Protein AF-A0A968T5T6-F1 (afdb_monomer_lite)

Radius of gyration: 14.4 Å; chains: 1; bounding box: 29×29×42 Å

pLDDT: mean 88.71, std 15.67, range [46.62, 98.62]

Structure (mmCIF, N/CA/C/O backbone):
data_AF-A0A968T5T6-F1
#
_entry.id   AF-A0A968T5T6-F1
#
loop_
_atom_site.group_PDB
_atom_site.id
_atom_site.type_symbol
_atom_site.label_atom_id
_atom_site.label_alt_id
_atom_site.label_comp_id
_atom_site.label_asym_id
_atom_site.label_entity_id
_atom_site.label_seq_id
_atom_site.pdbx_PDB_ins_code
_atom_site.Cartn_x
_atom_site.Cartn_y
_atom_site.Cartn_z
_atom_site.occupancy
_atom_site.B_iso_or_equiv
_atom_site.auth_seq_id
_atom_site.auth_comp_id
_atom_site.auth_asym_id
_atom_site.auth_atom_id
_atom_site.pdbx_PDB_model_num
ATOM 1 N N . MET A 1 1 ? -10.673 1.094 -5.732 1.00 67.94 1 MET A N 1
ATOM 2 C CA . MET A 1 1 ? -11.936 1.314 -4.990 1.00 67.94 1 MET A CA 1
ATOM 3 C C . MET A 1 1 ? -11.891 0.715 -3.588 1.00 67.94 1 MET A C 1
ATOM 5 O O . MET A 1 1 ? -12.323 1.384 -2.659 1.00 67.94 1 MET A O 1
ATOM 9 N N . ASP A 1 2 ? -11.310 -0.474 -3.408 1.00 92.75 2 ASP A N 1
ATOM 10 C CA . ASP A 1 2 ? -11.317 -1.199 -2.123 1.00 92.75 2 ASP A CA 1
ATOM 11 C C . ASP A 1 2 ? -10.715 -0.436 -0.938 1.00 92.75 2 ASP A C 1
ATOM 13 O O . ASP A 1 2 ? -11.222 -0.549 0.172 1.00 92.75 2 ASP A O 1
ATOM 17 N N . TYR A 1 3 ? -9.711 0.419 -1.167 1.00 96.25 3 TYR A N 1
ATOM 18 C CA . TYR A 1 3 ? -9.144 1.261 -0.109 1.00 96.25 3 TYR A CA 1
ATOM 19 C C . TYR A 1 3 ? -10.212 2.113 0.592 1.00 96.25 3 TYR A C 1
ATOM 21 O O . TYR A 1 3 ? -10.342 2.088 1.813 1.00 96.25 3 TYR A O 1
ATOM 29 N N . TYR A 1 4 ? -11.032 2.825 -0.184 1.00 96.12 4 TYR A N 1
ATOM 30 C CA . TYR A 1 4 ? -12.090 3.666 0.372 1.00 96.12 4 TYR A CA 1
ATOM 31 C C . TYR A 1 4 ? -13.228 2.838 0.967 1.00 96.12 4 TYR A C 1
ATOM 33 O O . TYR A 1 4 ? -13.823 3.265 1.950 1.00 96.12 4 TYR A O 1
ATOM 41 N N . LEU A 1 5 ? -13.494 1.639 0.437 1.00 97.25 5 LEU A N 1
ATOM 42 C CA . LEU A 1 5 ? -14.452 0.715 1.045 1.00 97.25 5 LEU A CA 1
ATOM 43 C C . LEU A 1 5 ? -13.992 0.272 2.443 1.00 97.25 5 LEU A C 1
ATOM 45 O O . LEU A 1 5 ? -14.801 0.274 3.370 1.00 97.25 5 LEU A O 1
ATOM 49 N N . GLY A 1 6 ? -12.705 -0.050 2.609 1.00 97.88 6 GLY A N 1
ATOM 50 C CA . GLY A 1 6 ? -12.106 -0.335 3.915 1.00 97.88 6 GLY A CA 1
ATOM 51 C C . GLY A 1 6 ? -12.287 0.840 4.878 1.00 97.88 6 GLY A C 1
ATOM 52 O O . GLY A 1 6 ? -12.870 0.674 5.946 1.00 97.88 6 GLY A O 1
ATOM 53 N N . LEU A 1 7 ? -11.941 2.056 4.439 1.00 97.31 7 LEU A N 1
ATOM 54 C CA . LEU A 1 7 ? -12.137 3.281 5.230 1.00 97.31 7 LEU A CA 1
ATOM 55 C C . LEU A 1 7 ? -13.608 3.538 5.599 1.00 97.31 7 LEU A C 1
ATOM 57 O O . LEU A 1 7 ? -13.897 4.032 6.689 1.00 97.31 7 LEU A O 1
ATOM 61 N N . CYS A 1 8 ? -14.557 3.212 4.717 1.00 98.06 8 CYS A N 1
ATOM 62 C CA . CYS A 1 8 ? -15.983 3.292 5.028 1.00 98.06 8 CYS A CA 1
ATOM 63 C C . CYS A 1 8 ? -16.357 2.328 6.159 1.00 98.06 8 CYS A C 1
ATOM 65 O O . CYS A 1 8 ? -17.041 2.738 7.095 1.00 98.06 8 CYS A O 1
ATOM 67 N N . TYR A 1 9 ? -15.895 1.076 6.112 1.00 98.25 9 TYR A N 1
ATOM 68 C CA . TYR A 1 9 ? -16.137 0.121 7.195 1.00 98.25 9 TYR A CA 1
ATOM 69 C C . TYR A 1 9 ? -15.454 0.529 8.502 1.00 98.25 9 TYR A C 1
ATOM 71 O O . TYR A 1 9 ? -16.077 0.395 9.555 1.00 98.25 9 TYR A O 1
ATOM 79 N N . GLU A 1 10 ? -14.246 1.094 8.445 1.00 97.31 10 GLU A N 1
ATOM 80 C CA . GLU A 1 10 ? -13.567 1.660 9.616 1.00 97.31 10 GLU A CA 1
ATOM 81 C C . GLU A 1 10 ? -14.397 2.791 10.241 1.00 97.31 10 GLU A C 1
ATOM 83 O O . GLU A 1 10 ? -14.672 2.768 11.441 1.00 97.31 10 GLU A O 1
ATOM 88 N N . LYS A 1 11 ? -14.894 3.732 9.423 1.00 97.62 11 LYS A N 1
ATOM 89 C CA . LYS A 1 11 ? -15.783 4.819 9.874 1.00 97.62 11 LYS A CA 1
ATOM 90 C C . LYS A 1 11 ? -17.094 4.323 10.481 1.00 97.62 11 LYS A C 1
ATOM 92 O O . LYS A 1 11 ? -17.631 4.979 11.368 1.00 97.62 11 LYS A O 1
ATOM 97 N N . LEU A 1 12 ? -17.611 3.191 10.011 1.00 97.94 12 LEU A N 1
ATOM 98 C CA . LEU A 1 12 ? -18.807 2.545 10.561 1.00 97.94 12 LEU A CA 1
ATOM 99 C C . LEU A 1 12 ? -18.509 1.711 11.822 1.00 97.94 12 LEU A C 1
ATOM 101 O O . LEU A 1 12 ? -19.407 1.047 12.336 1.00 97.94 12 LEU A O 1
ATOM 105 N N . GLY A 1 13 ? -17.263 1.705 12.309 1.00 97.38 13 GLY A N 1
ATOM 106 C CA . GLY A 1 13 ? -16.833 0.923 13.470 1.00 97.38 13 GLY A CA 1
ATOM 107 C C . GLY A 1 13 ? -16.675 -0.574 13.190 1.00 97.38 13 GLY A C 1
ATOM 108 O O . GLY A 1 13 ? -16.416 -1.349 14.109 1.00 97.38 13 GLY A O 1
ATOM 109 N N . ASN A 1 14 ? -16.801 -1.009 11.933 1.00 97.88 14 ASN A N 1
ATOM 110 C CA . ASN A 1 14 ? -16.631 -2.405 11.543 1.00 97.88 14 ASN A CA 1
ATOM 111 C C . ASN A 1 14 ? -15.167 -2.700 11.199 1.00 97.88 14 ASN A C 1
ATOM 113 O O . ASN A 1 14 ? -14.798 -2.911 10.039 1.00 97.88 14 ASN A O 1
ATOM 117 N N . ILE A 1 15 ? -14.333 -2.708 12.238 1.00 97.25 15 ILE A N 1
ATOM 118 C CA . ILE A 1 15 ? -12.882 -2.862 12.104 1.00 97.25 15 ILE A CA 1
ATOM 119 C C . ILE A 1 15 ? -12.520 -4.210 11.468 1.00 97.25 15 ILE A C 1
ATOM 121 O O . ILE A 1 15 ? -11.687 -4.244 10.572 1.00 97.25 15 ILE A O 1
ATOM 125 N N . GLN A 1 16 ? -13.210 -5.307 11.812 1.00 97.88 16 GLN A N 1
ATOM 126 C CA . GLN A 1 16 ? -12.900 -6.618 11.222 1.00 97.88 16 GLN A CA 1
ATOM 127 C C . GLN A 1 16 ? -13.106 -6.651 9.701 1.00 97.88 16 GLN A C 1
ATOM 129 O O . GLN A 1 16 ? -12.277 -7.208 8.983 1.00 97.88 16 GLN A O 1
ATOM 134 N N . LYS A 1 17 ? -14.194 -6.056 9.186 1.00 97.81 17 LYS A N 1
ATOM 135 C CA . LYS A 1 17 ? -14.410 -5.979 7.730 1.00 97.81 17 LYS A CA 1
ATOM 136 C C . LYS A 1 17 ? -13.409 -5.048 7.059 1.00 97.81 17 LYS A C 1
ATOM 138 O O . LYS A 1 17 ? -12.931 -5.375 5.976 1.00 97.81 17 LYS A O 1
ATOM 143 N N . SER A 1 18 ? -13.091 -3.923 7.696 1.00 98.44 18 SER A N 1
ATOM 144 C CA . SER A 1 18 ? -12.061 -2.998 7.219 1.00 98.44 18 SER A CA 1
ATOM 145 C C . SER A 1 18 ? -10.713 -3.707 7.058 1.00 98.44 18 SER A C 1
ATOM 147 O O . SER A 1 18 ? -10.141 -3.724 5.967 1.00 98.44 18 SER A O 1
ATOM 149 N N . ASP A 1 19 ? -10.259 -4.393 8.107 1.00 98.44 19 ASP A N 1
ATOM 150 C CA . ASP A 1 19 ? -8.988 -5.114 8.103 1.00 98.44 19 ASP A CA 1
ATOM 151 C C . ASP A 1 19 ? -8.981 -6.243 7.073 1.00 98.44 19 ASP A C 1
ATOM 153 O O . ASP A 1 19 ? -7.978 -6.453 6.389 1.00 98.44 19 ASP A O 1
ATOM 157 N N . ALA A 1 20 ? -10.096 -6.960 6.913 1.00 98.44 20 ALA A N 1
ATOM 158 C CA . ALA A 1 20 ? -10.222 -7.998 5.893 1.00 98.44 20 ALA A CA 1
ATOM 159 C C . ALA A 1 20 ? -10.049 -7.432 4.473 1.00 98.44 20 ALA A C 1
ATOM 161 O O . ALA A 1 20 ? -9.359 -8.038 3.652 1.00 98.44 20 ALA A O 1
ATOM 162 N N . ILE A 1 21 ? -10.620 -6.257 4.191 1.00 98.44 21 ILE A N 1
ATOM 163 C CA . ILE A 1 21 ? -10.474 -5.579 2.897 1.00 98.44 21 ILE A CA 1
ATOM 164 C C . ILE A 1 21 ? -9.020 -5.170 2.665 1.00 98.44 21 ILE A C 1
ATOM 166 O O . ILE A 1 21 ? -8.456 -5.473 1.612 1.00 98.44 21 ILE A O 1
ATOM 170 N N . PHE A 1 22 ? -8.383 -4.532 3.645 1.00 98.56 22 PHE A N 1
A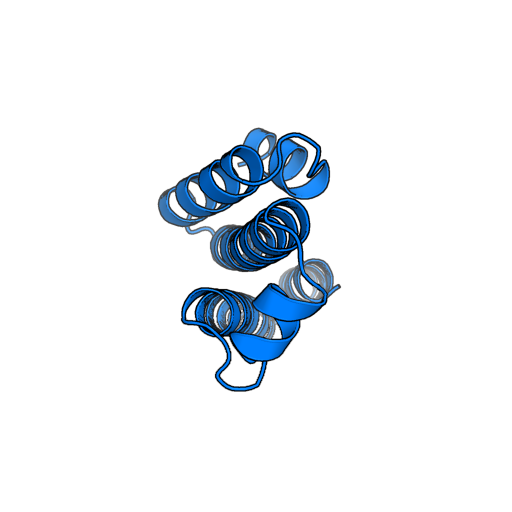TOM 171 C CA . PHE A 1 22 ? -6.996 -4.095 3.498 1.00 98.56 22 PHE A CA 1
ATOM 172 C C . PHE A 1 22 ? -6.016 -5.269 3.359 1.00 98.56 22 PHE A C 1
ATOM 174 O O . PHE A 1 22 ? -5.104 -5.215 2.531 1.00 98.56 22 PHE A O 1
ATOM 181 N N . ASN A 1 23 ? -6.236 -6.369 4.082 1.00 98.50 23 ASN A N 1
ATOM 182 C CA . ASN A 1 23 ? -5.470 -7.601 3.890 1.00 98.50 23 ASN A CA 1
ATOM 183 C C . ASN A 1 23 ? -5.688 -8.204 2.495 1.00 98.50 23 ASN A C 1
ATOM 185 O O . ASN A 1 23 ? -4.724 -8.620 1.849 1.00 98.50 23 ASN A O 1
ATOM 189 N N . ALA A 1 24 ? -6.924 -8.209 1.986 1.00 98.12 24 ALA A N 1
ATOM 190 C CA . ALA A 1 24 ? -7.209 -8.678 0.631 1.00 98.12 24 ALA A CA 1
ATOM 191 C C . ALA A 1 24 ? -6.482 -7.838 -0.433 1.00 98.12 24 ALA A C 1
ATOM 193 O O . ALA A 1 24 ? -5.977 -8.398 -1.408 1.00 98.12 24 ALA A O 1
ATOM 194 N N . MET A 1 25 ? -6.349 -6.523 -0.223 1.00 98.00 25 MET A N 1
ATOM 195 C CA . MET A 1 25 ? -5.549 -5.656 -1.094 1.00 98.00 25 MET A CA 1
ATOM 196 C C . MET A 1 25 ? -4.068 -6.051 -1.095 1.00 98.00 25 MET A C 1
ATOM 198 O O . MET A 1 25 ? -3.472 -6.165 -2.166 1.00 98.00 25 MET A O 1
ATOM 202 N N . ILE A 1 26 ? -3.474 -6.313 0.074 1.00 98.00 26 ILE A N 1
ATOM 203 C CA . ILE A 1 26 ? -2.072 -6.759 0.174 1.00 98.00 26 ILE A CA 1
ATOM 204 C C . ILE A 1 26 ? -1.873 -8.061 -0.609 1.00 98.00 26 ILE A C 1
ATOM 206 O O . ILE A 1 26 ? -0.956 -8.154 -1.424 1.00 98.00 26 ILE A O 1
ATOM 210 N N . VAL A 1 27 ? -2.774 -9.030 -0.430 1.00 96.62 27 VAL A N 1
ATOM 211 C CA . VAL A 1 27 ? -2.739 -10.310 -1.154 1.00 96.62 27 VAL A CA 1
ATOM 212 C C . VAL A 1 27 ? -2.896 -10.108 -2.663 1.00 96.62 27 VAL A C 1
ATOM 214 O O . VAL A 1 27 ? -2.197 -10.756 -3.441 1.00 96.62 27 VAL A O 1
ATOM 217 N N . ALA A 1 28 ? -3.787 -9.218 -3.101 1.00 93.38 28 ALA A N 1
ATOM 218 C CA . ALA A 1 28 ? -3.973 -8.913 -4.518 1.00 93.38 28 ALA A CA 1
ATOM 219 C C . ALA A 1 28 ? -2.722 -8.269 -5.139 1.00 93.38 28 ALA A C 1
ATOM 221 O O . ALA A 1 28 ? -2.322 -8.649 -6.241 1.00 93.38 28 ALA A O 1
ATOM 222 N N . GLY A 1 29 ? -2.078 -7.342 -4.423 1.00 93.69 29 GLY A N 1
ATOM 223 C CA . GLY A 1 29 ? -0.796 -6.764 -4.826 1.00 93.69 29 GLY A CA 1
ATOM 224 C C . GLY A 1 29 ? 0.300 -7.826 -4.922 1.00 93.69 29 GLY A C 1
ATOM 225 O O . GLY A 1 29 ? 0.970 -7.926 -5.945 1.00 93.69 29 GLY A O 1
ATOM 226 N N . ASP A 1 30 ? 0.427 -8.688 -3.912 1.00 92.94 30 ASP A N 1
ATOM 227 C CA . ASP A 1 30 ? 1.409 -9.779 -3.909 1.00 92.94 30 ASP A CA 1
ATOM 228 C C . ASP A 1 30 ? 1.209 -10.776 -5.050 1.00 92.94 30 ASP A C 1
ATOM 230 O O . ASP A 1 30 ? 2.190 -11.226 -5.639 1.00 92.94 30 ASP A O 1
ATOM 234 N N . LYS A 1 31 ? -0.039 -11.110 -5.390 1.00 90.62 31 LYS A N 1
ATOM 235 C CA . LYS A 1 31 ? -0.339 -11.980 -6.535 1.00 90.62 31 LYS A CA 1
ATOM 236 C C . LYS A 1 31 ? 0.140 -11.370 -7.849 1.00 90.62 31 LYS A C 1
ATOM 238 O O . LYS A 1 31 ? 0.761 -12.071 -8.635 1.00 90.62 31 LYS A O 1
ATOM 243 N N . LYS A 1 32 ? -0.087 -10.069 -8.056 1.00 87.00 32 LYS A N 1
ATOM 244 C CA . LYS A 1 32 ? 0.398 -9.361 -9.250 1.00 87.00 32 LYS A CA 1
ATOM 245 C C . 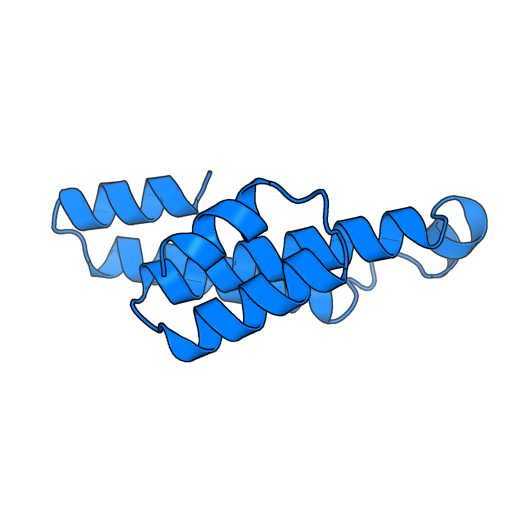LYS A 1 32 ? 1.927 -9.288 -9.312 1.00 87.00 32 LYS A C 1
ATOM 247 O O . LYS A 1 32 ? 2.483 -9.355 -10.399 1.00 87.00 32 LYS A O 1
ATOM 252 N N . LEU A 1 33 ? 2.601 -9.165 -8.165 1.00 85.69 33 LEU A N 1
ATOM 253 C CA . LEU A 1 33 ? 4.067 -9.087 -8.093 1.00 85.69 33 LEU A CA 1
ATOM 254 C C . LEU A 1 33 ? 4.776 -10.429 -8.303 1.00 85.69 33 LEU A C 1
ATOM 256 O O . LEU A 1 33 ? 5.934 -10.442 -8.703 1.00 85.69 33 LEU A O 1
ATOM 260 N N . ARG A 1 34 ? 4.125 -11.559 -8.009 1.00 81.69 34 ARG A N 1
ATOM 261 C CA . ARG A 1 34 ? 4.733 -12.898 -8.138 1.00 81.69 34 ARG A CA 1
ATOM 262 C C . ARG A 1 34 ? 4.721 -13.448 -9.571 1.00 81.69 34 ARG A C 1
ATOM 264 O O . ARG A 1 34 ? 5.033 -14.621 -9.738 1.00 81.69 34 ARG A O 1
ATOM 271 N N . ASN A 1 35 ? 4.418 -12.600 -10.557 1.00 62.91 35 ASN A N 1
ATOM 272 C CA . ASN A 1 35 ? 3.975 -12.950 -11.906 1.00 62.91 35 ASN A CA 1
ATOM 273 C C . ASN A 1 35 ? 2.703 -13.809 -11.857 1.00 62.91 35 ASN A C 1
ATOM 275 O O . ASN A 1 35 ? 2.694 -14.924 -11.341 1.00 62.91 35 ASN A O 1
ATOM 279 N N . ASP A 1 36 ? 1.599 -13.279 -12.382 1.00 52.16 36 ASP A N 1
ATOM 280 C CA . ASP A 1 36 ? 0.448 -14.121 -12.700 1.00 52.16 36 ASP A CA 1
ATOM 281 C C . ASP A 1 36 ? 0.889 -15.053 -13.841 1.00 52.16 36 ASP A C 1
ATOM 283 O O . ASP A 1 36 ? 1.275 -14.538 -14.887 1.00 52.16 36 ASP A O 1
ATOM 287 N N . PRO A 1 37 ? 0.857 -16.387 -13.697 1.00 47.91 37 PRO A N 1
ATOM 288 C CA . PRO A 1 37 ? 1.153 -17.294 -14.806 1.00 47.91 37 PRO A CA 1
ATOM 289 C C . PRO A 1 37 ? 0.189 -17.137 -15.998 1.00 47.91 37 PRO A C 1
ATOM 291 O O . PRO A 1 37 ? 0.435 -17.728 -17.040 1.00 47.91 37 PRO A O 1
ATOM 294 N N . ASN A 1 38 ? -0.886 -16.342 -15.873 1.00 46.62 38 ASN A N 1
ATOM 295 C CA . ASN A 1 38 ? -1.757 -15.943 -16.987 1.00 46.62 38 ASN A CA 1
ATOM 296 C C . ASN A 1 38 ? -1.336 -14.629 -17.674 1.00 46.62 38 ASN A C 1
ATOM 298 O O . ASN A 1 38 ? -1.910 -14.260 -18.699 1.00 46.62 38 ASN A O 1
ATOM 302 N N . LEU A 1 39 ? -0.364 -13.897 -17.126 1.00 49.81 39 LEU A N 1
ATOM 303 C CA . LEU A 1 39 ? 0.372 -12.861 -17.845 1.00 49.81 39 LEU A CA 1
ATOM 304 C C . LEU A 1 39 ? 1.546 -13.559 -18.529 1.00 49.81 39 LEU A C 1
ATOM 306 O O . LEU A 1 39 ? 2.683 -13.444 -18.083 1.00 49.81 39 LEU A O 1
ATOM 310 N N . ASP A 1 40 ? 1.232 -14.346 -19.560 1.00 48.72 40 ASP A N 1
ATOM 311 C CA . ASP A 1 40 ? 2.216 -15.086 -20.347 1.00 48.72 40 ASP A CA 1
ATOM 312 C C . ASP A 1 40 ? 3.418 -14.188 -20.671 1.00 48.72 40 ASP A C 1
ATOM 314 O O . ASP A 1 40 ? 3.258 -13.089 -21.221 1.00 48.72 40 ASP A O 1
ATOM 318 N N . ASP A 1 41 ? 4.625 -14.696 -20.410 1.00 52.91 41 ASP A N 1
ATOM 319 C CA . ASP A 1 41 ? 5.874 -14.123 -20.925 1.00 52.91 41 ASP A CA 1
ATOM 320 C C . ASP A 1 41 ? 5.764 -13.879 -22.444 1.00 52.91 41 ASP A C 1
ATOM 322 O O . ASP A 1 41 ? 6.343 -12.934 -22.975 1.00 52.91 41 ASP A O 1
ATOM 326 N N . ASP A 1 42 ? 4.938 -14.672 -23.138 1.00 52.56 42 ASP A N 1
ATOM 327 C CA . ASP A 1 42 ? 4.650 -14.564 -24.567 1.00 52.56 42 ASP A CA 1
ATOM 328 C C . ASP A 1 42 ? 3.724 -13.373 -24.926 1.00 52.56 42 ASP A C 1
ATOM 330 O O . ASP A 1 42 ? 3.860 -12.802 -26.010 1.00 52.56 42 ASP A O 1
ATOM 334 N N . PHE A 1 43 ? 2.830 -12.922 -24.029 1.00 53.06 43 PHE A N 1
ATOM 335 C CA . PHE A 1 43 ? 2.009 -11.714 -24.236 1.00 53.06 43 PHE A CA 1
ATOM 336 C C . PHE A 1 43 ? 2.826 -10.438 -24.016 1.00 53.06 43 PHE A C 1
ATOM 338 O O . PHE A 1 43 ? 2.723 -9.499 -24.808 1.00 53.06 43 PHE A O 1
ATOM 345 N N . PHE A 1 44 ? 3.689 -10.403 -22.996 1.00 56.47 44 PHE A N 1
ATOM 346 C CA . PHE A 1 44 ? 4.636 -9.299 -22.831 1.00 56.47 44 PHE A CA 1
ATOM 347 C C . PHE A 1 44 ? 5.669 -9.274 -23.962 1.00 56.47 44 PHE A C 1
ATOM 349 O O . PHE A 1 44 ? 5.854 -8.231 -24.587 1.00 56.47 44 PHE A O 1
ATOM 356 N N . ALA A 1 45 ? 6.260 -10.416 -24.319 1.00 58.16 45 ALA A N 1
ATOM 357 C CA . ALA A 1 45 ? 7.230 -10.492 -25.410 1.00 58.16 45 ALA A CA 1
ATOM 358 C C . ALA A 1 45 ? 6.644 -10.084 -26.775 1.00 58.16 45 ALA A C 1
ATOM 360 O O . ALA A 1 45 ? 7.359 -9.479 -27.576 1.00 58.16 45 ALA A O 1
ATOM 361 N N . LYS A 1 46 ? 5.361 -10.376 -27.048 1.00 57.66 46 LYS A N 1
ATOM 362 C CA . LYS A 1 46 ? 4.701 -10.007 -28.317 1.00 57.66 46 LYS A CA 1
ATOM 363 C C . LYS A 1 46 ? 4.014 -8.639 -28.313 1.00 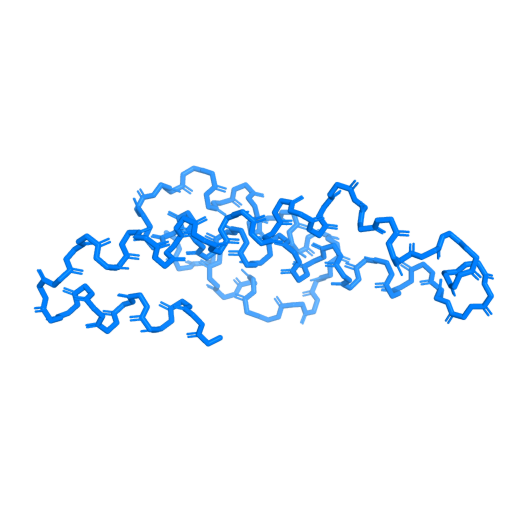57.66 46 LYS A C 1
ATOM 365 O O . LYS A 1 46 ? 3.956 -8.013 -29.368 1.00 57.66 46 LYS A O 1
ATOM 370 N N . PHE A 1 47 ? 3.484 -8.173 -27.179 1.00 54.50 47 PHE A N 1
ATOM 371 C CA . PHE A 1 47 ? 2.597 -6.998 -27.126 1.00 54.50 47 PHE A CA 1
ATOM 372 C C . PHE A 1 47 ? 2.851 -6.041 -25.948 1.00 54.50 47 PHE A C 1
ATOM 374 O O . PHE A 1 47 ? 2.405 -4.894 -25.989 1.00 54.50 47 PHE A O 1
ATOM 381 N N . GLY A 1 48 ? 3.559 -6.467 -24.901 1.00 56.06 48 GLY A N 1
ATOM 382 C CA . GLY A 1 48 ? 3.822 -5.672 -23.701 1.00 56.06 48 GLY A CA 1
ATOM 383 C C . GLY A 1 48 ? 5.255 -5.156 -23.655 1.00 56.06 48 GLY A C 1
ATOM 384 O O . GLY A 1 48 ? 6.152 -5.812 -23.141 1.00 56.06 48 GLY A O 1
ATOM 385 N N . GLY A 1 49 ? 5.484 -3.936 -24.138 1.00 63.00 49 GLY A N 1
ATOM 386 C CA . GLY A 1 49 ? 6.781 -3.279 -23.958 1.00 63.00 49 GLY A CA 1
ATOM 387 C C . GLY A 1 49 ? 7.158 -3.128 -22.475 1.00 63.00 49 GLY A C 1
ATOM 388 O O . GLY A 1 49 ? 6.294 -3.127 -21.598 1.00 63.00 49 GLY A O 1
ATOM 389 N N . LYS A 1 50 ? 8.450 -2.908 -22.192 1.00 66.00 50 LYS A N 1
ATOM 390 C CA . LYS A 1 50 ? 8.994 -2.678 -20.831 1.00 66.00 50 LYS A CA 1
ATOM 391 C C . LYS A 1 50 ? 8.247 -1.602 -20.024 1.00 66.00 50 LYS A C 1
ATOM 393 O O . LYS A 1 50 ? 8.291 -1.599 -18.798 1.00 66.00 50 LYS A O 1
ATOM 398 N N . GLU A 1 51 ? 7.587 -0.661 -20.696 1.00 70.69 51 GLU A N 1
ATOM 399 C CA . GLU A 1 51 ? 6.755 0.360 -20.048 1.00 70.69 51 GLU A CA 1
ATOM 400 C C . GLU A 1 51 ? 5.465 -0.213 -19.447 1.00 70.69 51 GLU A C 1
ATOM 402 O O . GLU A 1 51 ? 5.065 0.202 -18.360 1.00 70.69 51 GLU A O 1
ATOM 407 N N . ASN A 1 52 ? 4.853 -1.207 -20.094 1.00 80.88 52 ASN A N 1
ATOM 408 C CA . ASN A 1 52 ? 3.646 -1.864 -19.596 1.00 80.88 52 ASN A CA 1
ATOM 409 C C . ASN A 1 52 ? 3.942 -2.686 -18.329 1.00 80.88 52 ASN A C 1
ATOM 411 O O . ASN A 1 52 ? 3.167 -2.679 -17.375 1.00 80.88 52 ASN A O 1
ATOM 415 N N . GLU A 1 53 ? 5.109 -3.333 -18.279 1.00 83.69 53 GLU A N 1
ATOM 416 C CA . GLU A 1 53 ? 5.565 -4.087 -17.104 1.00 83.69 53 GLU A CA 1
ATOM 417 C C . GLU A 1 53 ? 5.760 -3.159 -15.897 1.00 83.69 53 GLU A C 1
ATOM 419 O O . GLU A 1 53 ? 5.201 -3.388 -14.824 1.00 83.69 53 GLU A O 1
ATOM 424 N N . LYS A 1 54 ? 6.472 -2.042 -16.087 1.00 88.12 54 LYS A N 1
ATOM 425 C CA . LYS A 1 54 ? 6.647 -1.015 -15.050 1.00 88.12 54 LYS A CA 1
ATOM 426 C C . LYS A 1 54 ? 5.319 -0.441 -14.563 1.00 88.12 54 LYS A C 1
ATOM 428 O O . LYS A 1 54 ? 5.160 -0.202 -13.367 1.00 88.12 54 LYS A O 1
ATOM 433 N N . PHE A 1 55 ? 4.363 -0.229 -15.465 1.00 90.75 55 PHE A N 1
ATOM 434 C CA . PHE A 1 55 ? 3.026 0.222 -15.092 1.00 90.75 55 PHE A CA 1
ATOM 435 C C . PHE A 1 55 ? 2.317 -0.802 -14.193 1.00 90.75 55 PHE A C 1
ATOM 437 O O . PHE A 1 55 ? 1.828 -0.440 -13.123 1.00 90.75 55 PHE A O 1
ATOM 444 N N . ILE A 1 56 ? 2.327 -2.082 -14.571 1.00 89.88 56 ILE A N 1
ATOM 445 C CA . ILE A 1 56 ? 1.699 -3.163 -13.796 1.00 89.88 56 ILE A CA 1
ATOM 446 C C . ILE A 1 56 ? 2.355 -3.327 -12.422 1.00 89.88 56 ILE A C 1
ATOM 448 O O . ILE A 1 56 ? 1.646 -3.435 -11.417 1.00 89.88 56 ILE A O 1
ATOM 452 N N . LEU A 1 57 ? 3.688 -3.282 -12.355 1.00 92.38 57 LEU A N 1
ATOM 453 C CA . LEU A 1 57 ? 4.425 -3.323 -11.092 1.00 92.38 57 LEU A CA 1
ATOM 454 C C . LEU A 1 57 ? 4.085 -2.117 -10.213 1.00 92.38 57 LEU A C 1
ATOM 456 O O . LEU A 1 57 ? 3.802 -2.289 -9.026 1.00 92.38 57 LEU A O 1
ATOM 460 N N . SER A 1 58 ? 4.044 -0.912 -10.789 1.00 95.81 58 SER A N 1
ATOM 461 C CA . SER A 1 58 ? 3.642 0.295 -10.065 1.00 95.81 58 SER A CA 1
ATOM 462 C C . SER A 1 58 ? 2.252 0.140 -9.450 1.00 95.81 58 SER A C 1
ATOM 464 O O . SER A 1 58 ? 2.090 0.339 -8.249 1.00 95.81 58 SER A O 1
ATOM 466 N N . GLU A 1 59 ? 1.268 -0.304 -10.232 1.00 95.19 59 GLU A N 1
ATOM 467 C CA . GLU A 1 59 ? -0.100 -0.517 -9.752 1.00 95.19 59 GLU A CA 1
ATOM 468 C C . GLU A 1 59 ? -0.184 -1.588 -8.656 1.00 95.19 59 GLU A C 1
ATOM 470 O O . GLU A 1 59 ? -0.895 -1.414 -7.662 1.00 95.19 59 GLU A O 1
ATOM 475 N N . ALA A 1 60 ? 0.560 -2.688 -8.791 1.00 95.50 60 ALA A N 1
ATOM 476 C CA . ALA A 1 60 ? 0.602 -3.743 -7.782 1.00 95.50 60 ALA A CA 1
ATOM 477 C C . ALA A 1 60 ? 1.155 -3.232 -6.441 1.00 95.50 60 ALA A C 1
ATOM 479 O O . ALA A 1 60 ? 0.567 -3.482 -5.381 1.00 95.50 60 ALA A O 1
ATOM 480 N N . TYR A 1 61 ? 2.245 -2.464 -6.486 1.00 97.31 61 TYR A N 1
ATOM 481 C CA . TYR A 1 61 ? 2.824 -1.835 -5.304 1.00 97.31 61 TYR A CA 1
ATOM 482 C C . TYR A 1 61 ? 1.920 -0.746 -4.707 1.00 97.31 61 TYR A C 1
ATOM 484 O O . TYR A 1 61 ? 1.829 -0.662 -3.481 1.00 97.31 61 TYR A O 1
ATOM 492 N N . THR A 1 62 ? 1.191 0.024 -5.525 1.00 98.00 62 THR A N 1
ATOM 493 C CA . THR A 1 62 ? 0.202 1.013 -5.053 1.00 98.00 62 THR A CA 1
ATOM 494 C C . THR A 1 62 ? -0.900 0.345 -4.240 1.00 98.00 62 THR A C 1
ATOM 496 O O . THR A 1 62 ? -1.178 0.755 -3.113 1.00 98.00 62 THR A O 1
ATOM 499 N N . VAL A 1 63 ? -1.490 -0.734 -4.764 1.00 97.62 63 VAL A N 1
ATOM 500 C CA . VAL A 1 63 ? -2.537 -1.497 -4.064 1.00 97.62 63 VAL A CA 1
ATOM 501 C C . VAL A 1 63 ? -2.010 -2.065 -2.745 1.00 97.62 63 VAL A C 1
ATOM 503 O O . VAL A 1 63 ? -2.658 -1.922 -1.706 1.00 97.62 63 VAL A O 1
ATOM 506 N N . LYS A 1 64 ? -0.814 -2.661 -2.759 1.00 97.44 64 LYS A N 1
ATOM 507 C CA . LYS A 1 64 ? -0.185 -3.218 -1.556 1.00 97.44 64 LYS A CA 1
ATOM 508 C C . LYS A 1 64 ? 0.095 -2.140 -0.503 1.00 97.44 64 LYS A C 1
ATOM 510 O O . LYS A 1 64 ? -0.201 -2.334 0.674 1.00 97.44 64 LYS A O 1
ATOM 515 N N . GLY A 1 65 ? 0.620 -0.992 -0.928 1.00 98.06 65 GLY A N 1
ATOM 516 C CA . GLY A 1 65 ? 0.919 0.141 -0.057 1.00 98.06 65 GLY A CA 1
ATOM 517 C C . GLY A 1 65 ? -0.320 0.748 0.595 1.00 98.06 65 GLY A C 1
ATOM 518 O O . GLY A 1 65 ? -0.318 0.999 1.798 1.00 98.06 65 GLY A O 1
ATOM 519 N N . LEU A 1 66 ? -1.407 0.896 -0.164 1.00 98.19 66 LEU A N 1
ATOM 520 C CA . LEU A 1 66 ? -2.703 1.335 0.359 1.00 98.19 66 LEU A CA 1
ATOM 521 C C . LEU A 1 66 ? -3.289 0.353 1.381 1.00 98.19 66 LEU A C 1
ATOM 523 O O . LEU A 1 66 ? -3.826 0.785 2.399 1.00 98.19 66 LEU A O 1
ATOM 527 N N . GLY A 1 67 ? -3.155 -0.955 1.145 1.00 98.19 67 GLY A N 1
ATOM 528 C CA . GLY A 1 67 ? -3.572 -1.978 2.108 1.00 98.19 67 GLY A CA 1
ATOM 529 C C . GLY A 1 67 ? -2.819 -1.856 3.435 1.00 98.19 67 GLY A C 1
ATOM 530 O O . GLY A 1 67 ? -3.436 -1.757 4.493 1.00 98.19 67 GLY A O 1
ATOM 531 N N . TYR A 1 68 ? -1.488 -1.752 3.396 1.00 98.62 68 TYR A N 1
ATOM 532 C CA . TYR A 1 68 ? -0.702 -1.523 4.614 1.00 98.62 68 TYR A CA 1
ATOM 533 C C . TYR A 1 68 ? -1.048 -0.207 5.310 1.00 98.62 68 TYR A C 1
ATOM 535 O O . TYR A 1 68 ? -1.156 -0.180 6.537 1.00 98.62 68 TYR A O 1
ATOM 543 N N . LYS A 1 69 ? -1.270 0.868 4.543 1.00 98.12 69 LYS A N 1
ATOM 544 C CA . LYS A 1 69 ? -1.687 2.164 5.086 1.00 98.12 69 LYS A CA 1
ATOM 545 C C . LYS A 1 69 ? -3.019 2.049 5.829 1.00 98.12 69 LYS A C 1
ATOM 547 O O . LYS A 1 69 ? -3.138 2.569 6.933 1.00 98.12 69 LYS A O 1
ATOM 552 N N . GLY A 1 70 ? -3.995 1.345 5.253 1.00 97.31 70 GLY A N 1
ATOM 553 C CA . GLY A 1 70 ? -5.292 1.085 5.885 1.00 97.31 70 GLY A CA 1
ATOM 554 C C . GLY A 1 70 ? -5.179 0.311 7.202 1.00 97.31 70 GLY A C 1
ATOM 555 O O . GLY A 1 70 ? -5.866 0.630 8.165 1.00 97.31 70 GLY A O 1
ATOM 556 N N . LEU A 1 71 ? -4.233 -0.627 7.291 1.00 98.12 71 LEU A N 1
ATOM 557 C CA . LEU A 1 71 ? -3.909 -1.358 8.526 1.00 98.12 71 LEU A CA 1
ATOM 558 C C . LEU A 1 71 ? -3.000 -0.578 9.494 1.00 98.12 71 LEU A C 1
ATOM 560 O O . LEU A 1 71 ? -2.525 -1.145 10.478 1.00 98.12 71 LEU A O 1
ATOM 564 N N . ARG A 1 72 ? -2.712 0.701 9.214 1.00 97.50 72 ARG A N 1
ATOM 565 C CA . ARG A 1 72 ? -1.801 1.565 9.993 1.00 97.50 72 ARG A CA 1
ATOM 566 C C . ARG A 1 72 ? -0.372 1.018 10.104 1.00 97.50 72 ARG A C 1
ATOM 568 O O . ARG A 1 72 ? 0.375 1.377 11.011 1.00 97.50 72 ARG A O 1
ATOM 575 N N . GLN A 1 73 ? 0.036 0.173 9.159 1.00 98.25 73 GLN A N 1
ATOM 576 C CA . GLN A 1 73 ? 1.392 -0.356 9.072 1.00 98.25 73 GLN A CA 1
ATOM 577 C C . GLN A 1 73 ? 2.249 0.603 8.233 1.00 98.25 73 GLN A C 1
ATOM 579 O O . GLN A 1 73 ? 2.443 0.409 7.032 1.00 98.25 73 GLN A O 1
ATOM 584 N N . VAL A 1 74 ? 2.728 1.675 8.868 1.00 97.44 74 VAL A N 1
ATOM 585 C CA . VAL A 1 74 ? 3.360 2.824 8.188 1.00 97.44 74 VAL A CA 1
ATOM 586 C C . VAL A 1 74 ? 4.622 2.434 7.415 1.00 97.44 74 VAL A C 1
ATOM 588 O O . VAL A 1 74 ? 4.741 2.760 6.235 1.00 97.44 74 VAL A O 1
ATOM 591 N N . ASP A 1 75 ? 5.545 1.696 8.031 1.00 98.12 75 ASP A N 1
ATOM 592 C CA . ASP A 1 75 ? 6.805 1.304 7.384 1.00 98.12 75 ASP A CA 1
ATOM 593 C C . ASP A 1 75 ? 6.611 0.449 6.117 1.00 98.12 75 ASP A C 1
ATOM 595 O O . ASP A 1 75 ? 7.159 0.804 5.063 1.00 98.12 75 ASP A O 1
ATOM 599 N N . PRO A 1 76 ? 5.827 -0.650 6.1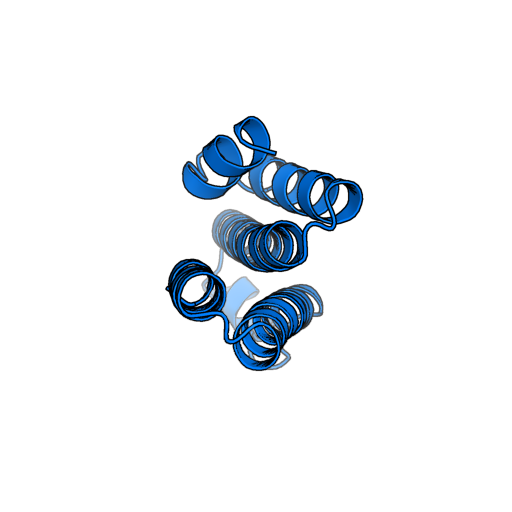39 1.00 98.12 76 PRO A N 1
ATOM 600 C CA . PRO A 1 76 ? 5.594 -1.427 4.927 1.00 98.12 76 PRO A CA 1
ATOM 601 C C . PRO A 1 76 ? 4.757 -0.663 3.893 1.00 98.12 76 PRO A C 1
ATOM 603 O O . PRO A 1 76 ? 4.993 -0.839 2.694 1.00 98.12 76 PRO A O 1
ATOM 606 N N . ALA A 1 77 ? 3.851 0.229 4.314 1.00 98.50 77 ALA A N 1
ATOM 607 C CA . ALA A 1 77 ? 3.134 1.113 3.396 1.00 98.50 77 ALA A CA 1
ATOM 608 C C . ALA A 1 77 ? 4.095 2.050 2.655 1.00 98.50 77 ALA A C 1
ATOM 610 O O . ALA A 1 77 ? 4.053 2.128 1.426 1.00 98.50 77 ALA A O 1
ATOM 611 N N . LYS A 1 78 ? 5.013 2.696 3.386 1.00 98.50 78 LYS A N 1
ATOM 612 C CA . LYS A 1 78 ? 6.036 3.585 2.826 1.00 98.50 78 LYS A CA 1
ATOM 613 C C . LYS A 1 78 ? 6.897 2.866 1.807 1.00 98.50 78 LYS A C 1
ATOM 615 O O . LYS A 1 78 ? 7.046 3.351 0.690 1.00 98.50 78 LYS A O 1
ATOM 620 N N . LYS A 1 79 ? 7.412 1.689 2.167 1.00 98.31 79 LYS A N 1
ATOM 621 C CA . LYS A 1 79 ? 8.261 0.891 1.279 1.00 98.31 79 LYS A CA 1
ATOM 622 C C . LYS A 1 79 ? 7.531 0.511 -0.010 1.00 98.31 79 LYS A C 1
ATOM 624 O O . LYS A 1 79 ? 8.082 0.675 -1.092 1.00 98.31 79 LYS A O 1
ATOM 629 N N . ALA A 1 80 ? 6.289 0.038 0.095 1.00 97.75 80 ALA A N 1
ATOM 630 C CA . ALA A 1 80 ? 5.502 -0.336 -1.076 1.00 97.75 80 ALA A CA 1
ATOM 631 C C . ALA A 1 80 ? 5.182 0.876 -1.968 1.00 97.75 80 ALA A C 1
ATOM 633 O O . ALA A 1 80 ? 5.387 0.811 -3.176 1.00 97.75 80 ALA A O 1
ATOM 634 N N . LEU A 1 81 ? 4.752 2.001 -1.390 1.00 98.31 81 LEU A N 1
ATOM 635 C CA . LEU A 1 81 ? 4.434 3.210 -2.158 1.00 98.31 81 LEU A CA 1
ATOM 636 C C . LEU A 1 81 ? 5.681 3.846 -2.796 1.00 98.31 81 LEU A C 1
ATOM 638 O O . LEU A 1 81 ? 5.592 4.362 -3.907 1.00 98.31 81 LEU A O 1
ATOM 642 N N . GLN A 1 82 ? 6.852 3.758 -2.158 1.00 98.31 82 GLN A N 1
ATOM 643 C CA . GLN A 1 82 ? 8.125 4.153 -2.772 1.00 98.31 82 GLN A CA 1
ATOM 644 C C . GLN A 1 82 ? 8.435 3.312 -4.011 1.00 98.31 82 GLN A C 1
ATOM 646 O O . GLN A 1 82 ? 8.660 3.880 -5.078 1.00 98.31 82 GLN A O 1
ATOM 651 N N . SER A 1 83 ? 8.355 1.980 -3.908 1.00 97.06 83 SER A N 1
ATOM 652 C CA . SER A 1 83 ? 8.548 1.099 -5.066 1.00 97.06 83 SER A CA 1
ATOM 653 C C . SER A 1 83 ? 7.554 1.410 -6.190 1.00 97.06 83 SER A C 1
ATOM 655 O O . SER A 1 83 ? 7.947 1.472 -7.352 1.00 97.06 83 SER A O 1
ATOM 657 N N . ALA A 1 84 ? 6.287 1.696 -5.870 1.00 97.38 84 ALA A N 1
ATOM 658 C CA . ALA A 1 84 ? 5.297 2.084 -6.876 1.00 97.38 84 ALA A CA 1
ATOM 659 C C . ALA A 1 84 ? 5.722 3.324 -7.687 1.00 97.38 84 ALA A C 1
ATOM 661 O O . ALA A 1 84 ? 5.601 3.328 -8.916 1.00 97.38 84 ALA A O 1
ATOM 662 N N . VAL A 1 85 ? 6.247 4.353 -7.013 1.00 97.69 85 VAL A N 1
ATOM 663 C CA . VAL A 1 85 ? 6.739 5.593 -7.640 1.00 97.69 85 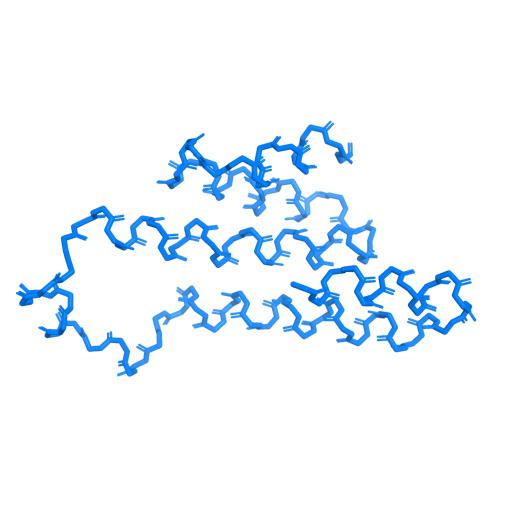VAL A CA 1
ATOM 664 C C . VAL A 1 85 ? 8.045 5.367 -8.410 1.00 97.69 85 VAL A C 1
ATOM 666 O O . VAL A 1 85 ? 8.261 5.992 -9.450 1.00 97.69 85 VAL A O 1
ATOM 669 N N . GLU A 1 86 ? 8.913 4.466 -7.948 1.00 96.38 86 GLU A N 1
ATOM 670 C CA . GLU A 1 86 ? 10.145 4.092 -8.658 1.00 96.38 86 GLU A CA 1
ATOM 671 C C . GLU A 1 86 ? 9.848 3.422 -10.006 1.00 96.38 86 GLU A C 1
ATOM 673 O O . GLU A 1 86 ? 10.485 3.760 -11.008 1.00 96.38 86 GLU A O 1
ATOM 678 N N . PHE A 1 87 ? 8.855 2.525 -10.054 1.00 92.50 87 PHE A N 1
ATOM 679 C CA . PHE A 1 87 ? 8.428 1.881 -11.299 1.00 92.50 87 PHE A CA 1
ATOM 680 C C . PHE A 1 87 ? 7.695 2.846 -12.237 1.00 92.50 87 PHE A C 1
ATOM 682 O O . PHE A 1 87 ? 7.937 2.818 -13.444 1.00 92.50 87 PHE A O 1
ATOM 689 N N . ASN A 1 88 ? 6.849 3.733 -11.706 1.00 95.06 88 ASN A N 1
ATOM 690 C CA . ASN A 1 88 ? 6.171 4.761 -12.492 1.00 95.06 88 ASN A CA 1
ATOM 691 C C . ASN A 1 88 ? 6.050 6.078 -11.709 1.00 95.06 88 ASN A C 1
ATOM 693 O O . ASN A 1 88 ? 5.152 6.256 -10.885 1.00 95.06 88 ASN A O 1
ATOM 697 N N . ARG A 1 89 ? 6.912 7.046 -12.043 1.00 93.12 89 ARG A N 1
ATOM 698 C CA . ARG A 1 89 ? 6.931 8.379 -11.411 1.00 93.12 89 ARG A CA 1
ATOM 699 C C . ARG A 1 89 ? 5.656 9.190 -11.656 1.00 93.12 89 ARG A C 1
ATOM 701 O O . ARG A 1 89 ? 5.369 10.106 -10.893 1.00 93.12 89 ARG A O 1
ATOM 708 N N . SE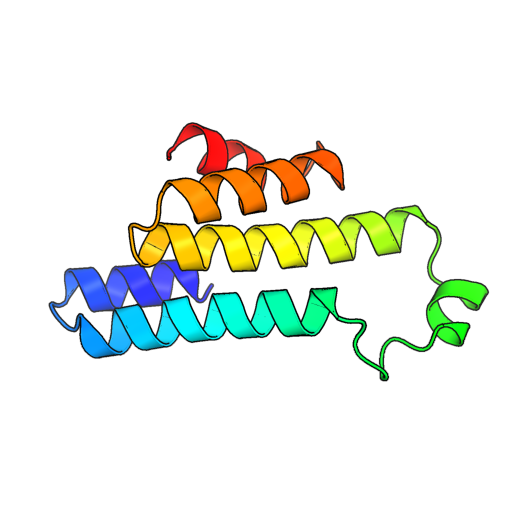R A 1 90 ? 4.901 8.851 -12.699 1.00 95.31 90 SER A N 1
ATOM 709 C CA . SER A 1 90 ? 3.620 9.476 -13.030 1.00 95.31 90 SER A CA 1
ATOM 710 C C . SER A 1 90 ? 2.438 8.825 -12.304 1.00 95.31 90 SER A C 1
ATOM 712 O O . SER A 1 90 ? 1.301 9.248 -12.513 1.00 95.31 90 SER A O 1
ATOM 714 N N . ASN A 1 91 ? 2.663 7.824 -11.437 1.00 95.81 91 ASN A N 1
ATOM 715 C CA . ASN A 1 91 ? 1.616 7.293 -10.565 1.00 95.81 91 ASN A CA 1
ATOM 716 C C . ASN A 1 91 ? 1.274 8.329 -9.481 1.00 95.81 91 ASN A C 1
ATOM 718 O O . ASN A 1 91 ? 1.875 8.383 -8.400 1.00 95.81 91 ASN A O 1
ATOM 722 N N . LEU A 1 92 ? 0.310 9.194 -9.805 1.00 94.56 92 LEU A N 1
ATOM 723 C CA . LEU A 1 92 ? -0.129 10.283 -8.936 1.00 94.56 92 LEU A CA 1
ATOM 724 C C . LEU A 1 92 ? -0.685 9.760 -7.616 1.00 94.56 92 LEU A C 1
ATOM 726 O O . LEU A 1 92 ? -0.457 10.378 -6.579 1.00 94.56 92 LEU A O 1
ATOM 730 N N . TRP A 1 93 ? -1.378 8.621 -7.634 1.00 93.62 93 TRP A N 1
ATOM 731 C CA . TRP A 1 93 ? -1.993 8.087 -6.428 1.00 93.62 93 TRP A CA 1
ATOM 732 C C . TRP A 1 93 ? -0.933 7.587 -5.448 1.00 93.62 93 TRP A C 1
ATOM 734 O O . TRP A 1 93 ? -0.915 8.039 -4.306 1.00 93.62 93 TRP A O 1
ATOM 744 N N . ALA A 1 94 ? 0.025 6.780 -5.914 1.00 96.94 94 ALA A N 1
ATOM 745 C CA . ALA A 1 94 ? 1.160 6.358 -5.094 1.00 96.94 94 ALA A CA 1
ATOM 746 C C . ALA A 1 94 ? 1.939 7.551 -4.527 1.00 96.94 94 ALA A C 1
ATOM 748 O O . ALA A 1 94 ? 2.261 7.589 -3.341 1.00 96.94 94 ALA A O 1
ATOM 749 N N . SER A 1 95 ? 2.193 8.555 -5.370 1.00 97.44 95 SER A N 1
ATOM 750 C CA . SER A 1 95 ? 2.942 9.755 -4.990 1.00 97.44 95 SER A CA 1
ATOM 751 C C . SER A 1 95 ? 2.221 10.597 -3.937 1.00 97.44 95 SER A C 1
ATOM 753 O O . SER A 1 95 ? 2.863 11.119 -3.027 1.00 97.44 95 SER A O 1
ATOM 755 N N . MET A 1 96 ? 0.900 10.761 -4.053 1.00 97.38 96 MET A N 1
ATOM 756 C CA . MET A 1 96 ? 0.102 11.497 -3.067 1.00 97.38 96 MET A CA 1
ATOM 757 C C . MET A 1 96 ? 0.008 10.733 -1.751 1.00 97.38 96 MET A C 1
ATOM 759 O O . MET A 1 96 ? 0.204 11.314 -0.689 1.00 97.38 96 MET A O 1
ATOM 763 N N . GLU A 1 97 ? -0.250 9.431 -1.811 1.00 96.38 97 GLU A N 1
ATOM 764 C CA . GLU A 1 97 ? -0.425 8.612 -0.613 1.00 96.38 97 GLU A CA 1
ATOM 765 C C . GLU A 1 97 ? 0.887 8.446 0.153 1.00 96.38 97 GLU A C 1
ATOM 767 O O . GLU A 1 97 ? 0.872 8.498 1.376 1.00 96.38 97 GLU A O 1
ATOM 772 N N . LEU A 1 98 ? 2.026 8.364 -0.545 1.00 97.12 98 LEU A N 1
ATOM 773 C CA . LEU A 1 98 ? 3.358 8.369 0.065 1.00 97.12 98 LEU A CA 1
ATOM 774 C C . LEU A 1 98 ? 3.642 9.662 0.842 1.00 97.12 98 LEU A C 1
ATOM 776 O O . LEU A 1 98 ? 4.313 9.623 1.870 1.00 97.12 98 LEU A O 1
ATOM 780 N N . LYS A 1 99 ? 3.149 10.808 0.356 1.00 96.94 99 LYS A N 1
ATOM 781 C CA . LYS A 1 99 ? 3.264 12.098 1.056 1.00 96.94 99 LYS A CA 1
ATOM 782 C C . LYS A 1 99 ? 2.327 12.201 2.263 1.00 96.94 99 LYS A C 1
ATOM 784 O O . LYS A 1 99 ? 2.603 12.992 3.155 1.00 96.94 99 LYS A O 1
ATOM 789 N N . ASN A 1 100 ? 1.248 11.419 2.271 1.00 93.06 100 ASN A N 1
ATOM 790 C CA . ASN A 1 100 ? 0.201 11.407 3.295 1.00 93.06 100 ASN A CA 1
ATOM 791 C C . ASN A 1 100 ? 0.330 10.219 4.271 1.00 93.06 100 ASN A C 1
ATOM 793 O O . ASN A 1 100 ? -0.677 9.804 4.857 1.00 93.06 100 ASN A O 1
ATOM 797 N N . LEU A 1 101 ? 1.522 9.626 4.378 1.00 89.44 101 LEU A N 1
ATOM 798 C CA . LEU A 1 101 ? 1.837 8.583 5.355 1.00 89.44 101 LEU A CA 1
ATOM 799 C C . LEU A 1 101 ? 2.227 9.154 6.715 1.00 89.44 101 LEU A C 1
ATOM 801 O O . LEU A 1 101 ? 2.913 10.199 6.740 1.00 89.44 101 LEU A O 1
#

Sequence (101 aa):
MDYYLGLCYEKLGNIQKSDAIFNAMIVAGDKKLRNDPNLDDDFFAKFGGKENEKFILSEAYTVKGLGYKGLRQVDPAKKALQSAVEFNRSNLWASMELKNL

Foldseek 3Di:
DLLVVLVVCVVVVNNVVSLVSLVVLLVQLVCLVVPDVVCPPVCCVPPNDLLNNLQSNLVSLLSNLSSCVSVVVLVSSLVSLVSSCVSPVPPPSSVVVNVVD

Secondary structure (DSSP, 8-state):
-HHHHHHHHHHTT-HHHHHHHHHHHHHHHHHHHT--TTS-HHHHHHH--HHHHHHHHHHHHHHHHHHHHHTT-HHHHHHHHHHHHHH-TT-HHHHHHHHT-